Protein AF-A0A9X3EB49-F1 (afdb_monomer_lite)

pLDDT: mean 92.9, std 3.52, range [72.38, 97.44]

Structure (mmCIF, N/CA/C/O backbone):
data_AF-A0A9X3EB49-F1
#
_entry.id   AF-A0A9X3EB49-F1
#
loop_
_atom_site.group_PDB
_atom_site.id
_atom_site.type_symbol
_atom_site.label_atom_id
_atom_site.label_alt_id
_atom_site.label_comp_id
_atom_site.label_asym_id
_atom_site.label_entity_id
_atom_site.label_seq_id
_atom_site.pdbx_PDB_ins_code
_atom_site.Cartn_x
_atom_site.Cartn_y
_atom_site.Cartn_z
_atom_site.occupancy
_atom_site.B_iso_or_equiv
_atom_site.auth_seq_id
_atom_site.auth_comp_id
_atom_site.auth_asym_id
_atom_site.auth_atom_id
_atom_site.pdbx_PDB_model_num
ATOM 1 N N . PRO A 1 1 ? -6.414 12.477 1.030 1.00 72.38 1 PRO A N 1
ATOM 2 C CA . PRO A 1 1 ? -7.152 11.909 2.187 1.00 72.38 1 PRO A CA 1
ATOM 3 C C . PRO A 1 1 ? -8.423 12.687 2.570 1.00 72.38 1 PRO A C 1
ATOM 5 O O . PRO A 1 1 ? -9.474 12.078 2.720 1.00 72.38 1 PRO A O 1
ATOM 8 N N . MET A 1 2 ? -8.347 14.018 2.685 1.00 84.94 2 MET A N 1
ATOM 9 C CA . MET A 1 2 ? -9.433 14.827 3.262 1.00 84.94 2 MET A CA 1
ATOM 10 C C . MET A 1 2 ? -10.741 14.860 2.461 1.00 84.94 2 MET A C 1
ATOM 12 O O . MET A 1 2 ? -11.788 15.071 3.055 1.00 84.94 2 MET A O 1
ATOM 16 N N . LEU A 1 3 ? -10.712 14.618 1.144 1.00 89.56 3 LEU A N 1
ATOM 17 C CA . LEU A 1 3 ? -11.941 14.580 0.342 1.00 89.56 3 LEU A CA 1
ATOM 18 C C . LEU A 1 3 ? -12.892 13.471 0.822 1.00 89.56 3 LEU A C 1
ATOM 20 O O . LEU A 1 3 ? -14.030 13.758 1.171 1.00 89.56 3 LEU A O 1
ATOM 24 N N . PHE A 1 4 ? -12.393 12.234 0.948 1.00 90.50 4 PHE A N 1
ATOM 25 C CA . PHE A 1 4 ? -13.193 11.108 1.442 1.00 90.50 4 PHE A CA 1
ATOM 26 C C . PHE A 1 4 ? -13.648 11.320 2.891 1.00 90.50 4 PHE A C 1
ATOM 28 O O . PHE A 1 4 ? -14.783 11.012 3.231 1.00 90.50 4 PHE A O 1
ATOM 35 N N . ALA A 1 5 ? -12.785 11.889 3.739 1.00 91.56 5 ALA A N 1
ATOM 36 C CA . ALA A 1 5 ? -13.144 12.217 5.118 1.00 91.56 5 ALA A CA 1
ATOM 37 C C . ALA A 1 5 ? -14.300 13.233 5.195 1.00 91.56 5 ALA A C 1
ATOM 39 O O . ALA A 1 5 ? -15.168 13.107 6.054 1.00 91.56 5 ALA A O 1
ATOM 40 N N . ASN A 1 6 ? -14.330 14.213 4.288 1.00 93.75 6 ASN A N 1
ATOM 41 C CA . ASN A 1 6 ? -15.376 15.233 4.242 1.00 93.75 6 ASN A CA 1
ATOM 42 C C . ASN A 1 6 ? -16.693 14.696 3.661 1.00 93.75 6 ASN A C 1
ATOM 44 O O . ASN A 1 6 ? -17.760 15.047 4.154 1.00 93.75 6 ASN A O 1
ATOM 48 N N . GLU A 1 7 ? -16.632 13.850 2.630 1.00 96.56 7 GLU A N 1
ATOM 49 C CA . GLU A 1 7 ? -17.824 13.290 1.974 1.00 96.56 7 GLU A CA 1
ATOM 50 C C . GLU A 1 7 ? -18.439 12.122 2.761 1.00 96.56 7 GLU A C 1
ATOM 52 O O . GLU A 1 7 ? -19.658 11.964 2.795 1.00 96.56 7 GLU A O 1
ATOM 57 N N . PHE A 1 8 ? -17.608 11.326 3.440 1.00 95.44 8 PHE A N 1
ATOM 58 C CA . PHE A 1 8 ? -17.998 10.091 4.126 1.00 95.44 8 PHE A CA 1
ATOM 59 C C . PHE A 1 8 ? -17.550 10.080 5.594 1.00 95.44 8 PHE A C 1
ATOM 61 O O . PHE A 1 8 ? -17.034 9.080 6.099 1.00 95.44 8 PHE A O 1
ATOM 68 N N . GLY A 1 9 ? -17.775 11.187 6.307 1.00 94.88 9 GLY A N 1
ATOM 69 C CA . GLY A 1 9 ? -17.298 11.390 7.682 1.00 94.88 9 GLY A CA 1
ATOM 70 C C . GLY A 1 9 ? -17.713 10.311 8.691 1.00 94.88 9 GLY A C 1
ATOM 71 O O . GLY A 1 9 ? -16.947 9.999 9.598 1.00 94.88 9 GLY A O 1
ATOM 72 N N . GLY A 1 10 ? -18.888 9.694 8.518 1.00 96.06 10 GLY A N 1
ATOM 73 C CA . GLY A 1 10 ? -19.339 8.586 9.371 1.00 96.06 10 GLY A CA 1
ATOM 74 C C . GLY A 1 10 ? -18.550 7.292 9.153 1.00 96.06 10 GLY A C 1
ATOM 75 O O . GLY A 1 10 ? -18.142 6.650 10.113 1.00 96.06 10 GLY A O 1
ATOM 76 N N . VAL A 1 11 ? -18.276 6.927 7.895 1.00 93.75 11 VAL A N 1
ATOM 77 C CA . VAL A 1 11 ? -17.400 5.780 7.588 1.00 93.75 11 VAL A CA 1
ATOM 78 C C . VAL A 1 11 ? -15.999 6.079 8.104 1.00 93.75 11 VAL A C 1
ATOM 80 O O . VAL A 1 11 ? -15.405 5.265 8.800 1.00 93.75 11 VAL A O 1
ATOM 83 N N . TRP A 1 12 ? -15.514 7.294 7.844 1.00 93.19 12 TRP A N 1
ATOM 84 C CA . TRP A 1 12 ? -14.207 7.747 8.294 1.00 93.19 12 TRP A CA 1
ATOM 85 C C . TRP A 1 12 ? -14.016 7.646 9.808 1.00 93.19 12 TRP A C 1
ATOM 87 O O . TRP A 1 12 ? -12.952 7.209 10.250 1.00 93.19 12 TRP A O 1
ATOM 97 N N . SER A 1 13 ? -15.005 8.059 10.607 1.00 93.31 13 SER A N 1
ATOM 98 C CA . SER A 1 13 ? -14.904 8.035 12.070 1.00 93.31 13 SER A CA 1
ATOM 99 C C . SER A 1 13 ? -14.952 6.620 12.645 1.00 93.31 13 SER A C 1
ATOM 101 O O . SER A 1 13 ? -14.314 6.375 13.665 1.00 93.31 13 SER A O 1
ATOM 103 N N . LEU A 1 14 ? -15.645 5.694 11.976 1.00 94.06 14 LEU A N 1
ATOM 104 C CA . LEU A 1 14 ? -15.761 4.290 12.383 1.00 94.06 14 LEU A CA 1
ATOM 105 C C . LEU A 1 14 ? -14.614 3.402 11.873 1.00 94.06 14 LEU A C 1
ATOM 107 O O . LEU A 1 14 ? -14.406 2.316 12.403 1.00 94.06 14 LEU A O 1
ATOM 111 N N . SER A 1 15 ? -13.866 3.833 10.855 1.00 92.31 15 SER A N 1
ATOM 112 C CA . SER A 1 15 ? -12.709 3.093 10.343 1.00 92.31 15 SER A CA 1
ATOM 113 C C . SER A 1 15 ? -11.559 3.030 11.357 1.00 92.31 15 SER A C 1
ATOM 115 O O . SER A 1 15 ? -11.068 4.066 11.813 1.00 92.31 15 SER A O 1
ATOM 117 N N . HIS A 1 16 ? -11.052 1.823 11.620 1.00 92.50 16 HIS A N 1
ATOM 118 C CA . HIS A 1 16 ? -9.829 1.603 12.407 1.00 92.50 16 HIS A CA 1
ATOM 119 C C . HIS A 1 16 ? -8.546 1.757 11.577 1.00 92.50 16 HIS A C 1
ATOM 121 O O . HIS A 1 16 ? -7.534 2.233 12.088 1.00 92.50 16 HIS A O 1
ATOM 127 N N . SER A 1 17 ? -8.614 1.442 10.280 1.00 92.25 17 SER A N 1
ATOM 128 C CA . SER A 1 17 ? -7.525 1.638 9.322 1.00 92.25 17 SER A CA 1
ATOM 129 C C . SER A 1 17 ? -7.947 2.578 8.197 1.00 92.25 17 SER A C 1
ATOM 131 O O . SER A 1 17 ? -9.082 2.535 7.718 1.00 92.25 17 SER A O 1
ATOM 133 N N . ARG A 1 18 ? -7.028 3.455 7.785 1.00 93.06 18 ARG A N 1
ATOM 134 C CA . ARG A 1 18 ? -7.230 4.435 6.713 1.00 93.06 18 ARG A CA 1
ATOM 135 C C . ARG A 1 18 ? -6.006 4.405 5.819 1.00 93.06 18 ARG A C 1
ATOM 137 O O . ARG A 1 18 ? -4.934 4.855 6.218 1.00 93.06 18 ARG A O 1
ATOM 144 N N . GLU A 1 19 ? -6.165 3.882 4.612 1.00 93.88 19 GLU A N 1
ATOM 145 C CA . GLU A 1 19 ? -5.056 3.733 3.675 1.00 93.88 19 GLU A CA 1
ATOM 146 C C . GLU A 1 19 ? -5.396 4.271 2.286 1.00 93.88 19 GLU A C 1
ATOM 148 O O . GLU A 1 19 ? -6.555 4.312 1.874 1.00 93.88 19 GLU A O 1
ATOM 153 N N . ILE A 1 20 ? -4.365 4.686 1.551 1.00 94.25 20 ILE A N 1
ATOM 154 C CA . ILE A 1 20 ? -4.458 5.049 0.138 1.00 94.25 20 ILE A CA 1
ATOM 155 C C . ILE A 1 20 ? -3.416 4.237 -0.619 1.00 94.25 20 ILE A C 1
ATOM 157 O O . ILE A 1 20 ? -2.219 4.418 -0.398 1.00 94.25 20 ILE A O 1
ATOM 161 N N . HIS A 1 21 ? -3.857 3.389 -1.544 1.00 94.44 21 HIS A N 1
ATOM 162 C CA . HIS A 1 21 ? -2.967 2.614 -2.409 1.00 94.44 21 HIS A CA 1
ATOM 163 C C . HIS A 1 21 ? -2.890 3.264 -3.791 1.00 94.44 21 HIS A C 1
ATOM 165 O O . HIS A 1 21 ? -3.906 3.515 -4.438 1.00 94.44 21 HIS A O 1
ATOM 171 N N . LYS A 1 22 ? -1.674 3.590 -4.230 1.00 93.62 22 LYS A N 1
ATOM 172 C CA . LYS A 1 22 ? -1.387 4.321 -5.470 1.00 93.62 22 LYS A CA 1
ATOM 173 C C . LYS A 1 22 ? -0.411 3.513 -6.320 1.00 93.62 22 LYS A C 1
ATOM 175 O O . LYS A 1 22 ? 0.558 2.971 -5.801 1.00 93.62 22 LYS A O 1
ATOM 180 N N . GLY A 1 23 ? -0.647 3.467 -7.628 1.00 90.69 23 GLY A N 1
ATOM 181 C CA . GLY A 1 23 ? 0.261 2.880 -8.620 1.00 90.69 23 GLY A CA 1
ATOM 182 C C . GLY A 1 23 ? 0.877 3.958 -9.511 1.00 90.69 23 GLY A C 1
ATOM 183 O O . GLY A 1 23 ? 1.152 5.061 -9.048 1.00 90.69 23 GLY A O 1
ATOM 184 N N . HIS A 1 24 ? 1.052 3.668 -10.800 1.00 92.69 24 HIS A N 1
ATOM 185 C CA . HIS A 1 24 ? 1.510 4.605 -11.840 1.00 92.69 24 HIS A CA 1
ATOM 186 C C . HIS A 1 24 ? 3.007 4.954 -11.829 1.00 92.69 24 HIS A C 1
ATOM 188 O O . HIS A 1 24 ? 3.656 4.813 -12.856 1.00 92.69 24 HIS A O 1
ATOM 194 N N . PHE A 1 25 ? 3.591 5.356 -10.697 1.00 90.56 25 PHE A N 1
ATOM 195 C CA . PHE A 1 25 ? 5.004 5.774 -10.666 1.00 90.56 25 PHE A CA 1
ATOM 196 C C . PHE A 1 25 ? 6.013 4.623 -10.624 1.00 90.56 25 PHE A C 1
ATOM 198 O O . PHE A 1 25 ? 7.215 4.879 -10.621 1.00 90.56 25 PHE A O 1
ATOM 205 N N . HIS A 1 26 ? 5.531 3.378 -10.562 1.00 93.00 26 HIS A N 1
ATOM 206 C CA . HIS A 1 26 ? 6.351 2.166 -10.649 1.00 93.00 26 HIS A CA 1
ATOM 207 C C . HIS A 1 26 ? 7.530 2.160 -9.665 1.00 93.00 26 HIS A C 1
ATOM 209 O O . HIS A 1 26 ? 8.607 1.654 -9.971 1.00 93.00 26 HIS A O 1
ATOM 215 N N . LYS A 1 27 ? 7.327 2.742 -8.483 1.00 90.62 27 LYS A N 1
ATOM 216 C CA . LYS A 1 27 ? 8.292 2.805 -7.385 1.00 90.62 27 LYS A CA 1
ATOM 217 C C . LYS A 1 27 ? 7.565 2.558 -6.082 1.00 90.62 27 LYS A C 1
ATOM 219 O O . LYS A 1 27 ? 6.366 2.785 -6.017 1.00 90.62 27 LYS A O 1
ATOM 224 N N . GLU A 1 28 ? 8.290 2.174 -5.049 1.00 92.81 28 GLU A N 1
ATOM 225 C CA . GLU A 1 28 ? 7.703 1.940 -3.735 1.00 92.81 28 GLU A CA 1
ATOM 226 C C . GLU A 1 28 ? 7.951 3.128 -2.812 1.00 92.81 28 GLU A C 1
ATOM 228 O O . GLU A 1 28 ? 9.052 3.682 -2.766 1.00 92.81 28 GLU A O 1
ATOM 233 N N . LYS A 1 29 ? 6.907 3.559 -2.102 1.00 94.12 29 LYS A N 1
ATOM 234 C CA . LYS A 1 29 ? 7.010 4.575 -1.052 1.00 94.12 29 LYS A CA 1
ATOM 235 C C . LYS A 1 29 ? 5.810 4.490 -0.116 1.00 94.12 29 LYS A C 1
ATOM 237 O O . LYS A 1 29 ? 4.682 4.672 -0.563 1.00 94.12 29 LYS A O 1
ATOM 242 N N . THR A 1 30 ? 6.057 4.342 1.179 1.00 95.88 30 THR A N 1
ATOM 243 C CA . THR A 1 30 ? 5.009 4.400 2.207 1.00 95.88 30 THR A CA 1
ATOM 244 C 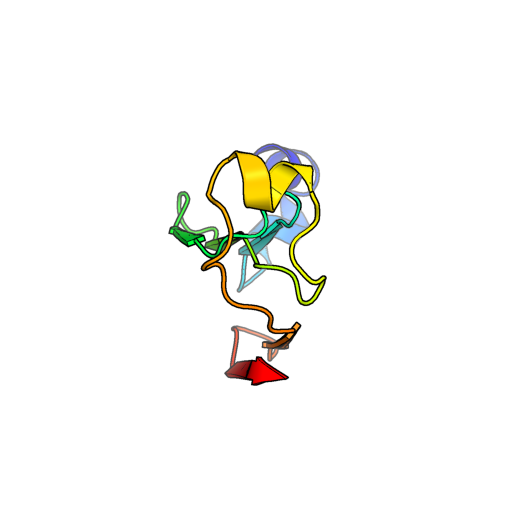C . THR A 1 30 ? 5.218 5.624 3.086 1.00 95.88 30 THR A C 1
ATOM 246 O O . THR A 1 30 ? 6.342 5.901 3.505 1.00 95.88 30 THR A O 1
ATOM 249 N N . VAL A 1 31 ? 4.153 6.392 3.321 1.00 96.56 31 VAL A N 1
ATOM 250 C CA . VAL A 1 31 ? 4.174 7.617 4.134 1.00 96.56 31 VAL A CA 1
ATOM 251 C C . VAL A 1 31 ? 2.922 7.671 5.003 1.00 96.56 31 VAL A C 1
ATOM 253 O O . VAL A 1 31 ? 1.838 7.342 4.524 1.00 96.56 31 VAL A O 1
ATOM 256 N N . ASP A 1 32 ? 3.067 8.114 6.251 1.00 94.88 32 ASP A N 1
ATOM 257 C CA . ASP A 1 32 ? 1.940 8.524 7.092 1.00 94.88 32 ASP A CA 1
ATOM 258 C C . ASP A 1 32 ? 1.574 9.985 6.781 1.00 94.88 32 ASP A C 1
ATOM 260 O O . ASP A 1 32 ? 2.397 10.892 6.921 1.00 94.88 32 ASP A O 1
ATOM 264 N N . GLU A 1 33 ? 0.344 10.207 6.324 1.00 92.88 33 GLU A N 1
ATOM 265 C CA . GLU A 1 33 ? -0.216 11.522 6.018 1.00 92.88 33 GLU A CA 1
ATOM 266 C C . GLU A 1 33 ? -1.329 11.877 7.016 1.00 92.88 33 GLU A C 1
ATOM 268 O O . GLU A 1 33 ? -2.507 11.951 6.659 1.00 92.88 33 GLU A O 1
ATOM 273 N N . GLY A 1 34 ? -0.954 12.095 8.279 1.00 89.00 34 GLY A N 1
ATOM 274 C CA . GLY A 1 34 ? -1.882 12.532 9.326 1.00 89.00 34 GLY A CA 1
ATOM 275 C C . GLY A 1 34 ? -2.795 11.408 9.813 1.00 89.00 34 GLY A C 1
ATOM 276 O O . GLY A 1 34 ? -4.004 11.603 9.937 1.00 89.00 34 GLY A O 1
ATOM 277 N N . GLY A 1 35 ? -2.225 10.225 10.056 1.00 90.19 35 GLY A N 1
ATOM 278 C CA . GLY A 1 35 ? -2.950 9.022 10.473 1.00 90.19 35 GLY A CA 1
ATOM 279 C C . GLY A 1 35 ? -3.575 8.246 9.312 1.00 90.19 35 GL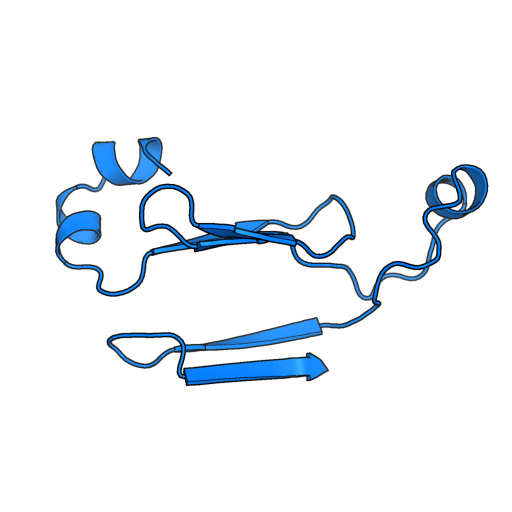Y A C 1
ATOM 280 O O . GLY A 1 35 ? -4.447 7.405 9.530 1.00 90.19 35 GLY A O 1
ATOM 281 N N . VAL A 1 36 ? -3.156 8.541 8.078 1.00 94.19 36 VAL A N 1
ATOM 282 C CA . VAL A 1 36 ? -3.547 7.818 6.863 1.00 94.19 36 VAL A CA 1
ATOM 283 C C . VAL A 1 36 ? -2.295 7.251 6.220 1.00 94.19 36 VAL A C 1
ATOM 285 O O . VAL A 1 36 ? -1.391 8.005 5.861 1.00 94.19 36 VAL A O 1
ATOM 288 N N . ILE A 1 37 ? -2.245 5.940 6.014 1.00 95.44 37 ILE A N 1
ATOM 289 C CA . ILE A 1 37 ? -1.096 5.303 5.370 1.00 95.44 37 ILE A CA 1
ATOM 290 C C . ILE A 1 37 ? -1.239 5.415 3.851 1.00 95.44 37 ILE A C 1
ATOM 292 O O . ILE A 1 37 ? -2.081 4.766 3.235 1.00 95.44 37 ILE A O 1
ATOM 296 N N . SER A 1 38 ? -0.407 6.234 3.211 1.00 95.69 38 SER A N 1
ATOM 297 C CA . SER A 1 38 ? -0.322 6.317 1.752 1.00 95.69 38 SER A CA 1
ATOM 298 C C . SER A 1 38 ? 0.774 5.380 1.244 1.00 95.69 38 SER A C 1
ATOM 300 O O . SER A 1 38 ? 1.959 5.686 1.391 1.00 95.69 38 SER A O 1
ATOM 302 N N . ARG A 1 39 ? 0.389 4.284 0.581 1.00 96.06 39 ARG A N 1
ATOM 303 C CA . ARG A 1 39 ? 1.298 3.344 -0.092 1.00 96.06 39 ARG A CA 1
ATOM 304 C C . ARG A 1 39 ? 1.318 3.612 -1.587 1.00 96.06 39 ARG A C 1
ATOM 306 O O . ARG A 1 39 ? 0.323 3.447 -2.285 1.00 96.06 39 ARG A O 1
ATOM 313 N N . GLN A 1 40 ? 2.470 4.013 -2.087 1.00 94.88 40 GLN A N 1
ATOM 314 C CA . GLN A 1 40 ? 2.809 3.967 -3.495 1.00 94.88 40 GLN A CA 1
ATOM 315 C C . GLN A 1 40 ? 3.431 2.593 -3.759 1.00 94.88 40 GLN A C 1
ATOM 317 O O . GLN A 1 40 ? 4.481 2.288 -3.199 1.00 94.88 40 GLN A O 1
ATOM 322 N N . LEU A 1 41 ? 2.772 1.779 -4.576 1.00 93.75 41 LEU A N 1
ATOM 323 C CA . LEU A 1 41 ? 3.214 0.438 -4.940 1.00 93.75 41 LEU A CA 1
ATOM 324 C C . LEU A 1 41 ? 3.999 0.466 -6.257 1.00 93.75 41 LEU A C 1
ATOM 326 O O . LEU A 1 41 ? 3.810 1.352 -7.107 1.00 93.75 41 LEU A O 1
ATOM 330 N N . GLY A 1 42 ? 4.890 -0.517 -6.397 1.00 92.12 42 GLY A N 1
ATOM 331 C CA . GLY A 1 42 ? 5.650 -0.788 -7.611 1.00 92.12 42 GLY A CA 1
ATOM 332 C C . GLY A 1 42 ? 4.787 -1.355 -8.744 1.00 92.12 42 GLY A C 1
ATOM 333 O O . GLY A 1 42 ? 3.577 -1.146 -8.814 1.00 92.12 42 GLY A O 1
ATOM 334 N N . THR A 1 43 ? 5.425 -2.055 -9.678 1.00 92.19 43 THR A N 1
ATOM 335 C CA . THR A 1 43 ? 4.730 -2.760 -10.764 1.00 92.19 43 THR A CA 1
ATOM 336 C C . THR A 1 43 ? 5.496 -4.017 -11.140 1.00 92.19 43 THR A C 1
ATOM 338 O O . THR A 1 43 ? 6.714 -3.956 -11.252 1.00 92.19 43 THR A O 1
ATOM 341 N N . VAL A 1 44 ? 4.810 -5.127 -11.418 1.00 93.88 44 VAL A N 1
ATOM 342 C CA . VAL A 1 44 ? 5.442 -6.336 -11.992 1.00 93.88 44 VAL A CA 1
ATOM 343 C C . VAL A 1 44 ? 5.800 -6.195 -13.462 1.00 93.88 44 VAL A C 1
ATOM 345 O O . VAL A 1 44 ? 6.562 -6.992 -14.007 1.00 93.88 44 VAL A O 1
ATOM 348 N N . LYS A 1 45 ? 5.245 -5.184 -14.132 1.00 92.94 45 LYS A N 1
ATOM 349 C CA . LYS A 1 45 ? 5.485 -4.959 -15.551 1.00 92.94 45 LYS A CA 1
ATOM 350 C C . LYS A 1 45 ? 6.993 -4.748 -15.802 1.00 92.94 45 LYS A C 1
ATOM 352 O O . LYS A 1 45 ? 7.608 -3.902 -15.140 1.00 92.94 45 LYS A O 1
ATOM 357 N N . PRO A 1 46 ? 7.592 -5.474 -16.769 1.00 93.31 46 PRO A N 1
ATOM 358 C CA . PRO A 1 46 ? 8.979 -5.258 -17.172 1.00 93.31 46 PRO A CA 1
ATOM 359 C C . PRO A 1 46 ? 9.224 -3.819 -17.627 1.00 93.31 46 PRO A C 1
ATOM 361 O O . PRO A 1 46 ? 8.310 -3.162 -18.126 1.00 93.31 46 PRO A O 1
ATOM 364 N N . ASN A 1 47 ? 10.464 -3.346 -17.500 1.00 94.88 47 ASN A N 1
ATOM 365 C CA . ASN A 1 47 ? 10.818 -1.992 -17.925 1.00 94.88 47 ASN A CA 1
ATOM 366 C C . ASN A 1 47 ? 10.529 -1.804 -19.423 1.00 94.88 47 ASN A C 1
ATOM 368 O O . ASN A 1 47 ? 10.956 -2.617 -20.246 1.00 94.88 47 ASN A O 1
ATOM 372 N N . ASP A 1 48 ? 9.819 -0.736 -19.784 1.00 94.44 48 ASP A N 1
ATOM 373 C CA . ASP A 1 48 ? 9.651 -0.355 -21.186 1.00 94.44 48 ASP A CA 1
ATOM 374 C C . ASP A 1 48 ? 10.802 0.531 -21.677 1.00 94.44 48 ASP A C 1
ATOM 376 O O . ASP A 1 48 ? 11.713 0.905 -20.936 1.00 94.44 48 ASP A O 1
ATOM 380 N N . LYS A 1 49 ? 10.765 0.876 -22.967 1.00 97.38 49 LYS A N 1
ATOM 381 C CA . LYS A 1 49 ? 11.786 1.725 -23.590 1.00 97.38 49 LYS A CA 1
ATOM 382 C C . LYS A 1 49 ? 11.911 3.087 -22.908 1.00 97.38 49 LYS A C 1
ATOM 384 O O . LYS A 1 49 ? 13.025 3.581 -22.777 1.00 97.38 49 LYS A O 1
ATOM 389 N N . TYR A 1 50 ? 10.801 3.685 -22.485 1.00 94.19 50 TYR A N 1
ATOM 390 C CA . TYR A 1 50 ? 10.807 4.994 -21.844 1.00 94.19 50 TYR A CA 1
ATOM 391 C C . TYR A 1 50 ? 11.494 4.920 -20.476 1.00 94.19 50 TYR A C 1
ATOM 393 O O . TYR A 1 50 ? 12.379 5.724 -20.187 1.00 94.19 50 TYR A O 1
ATOM 401 N N . GLU A 1 51 ? 11.176 3.911 -19.673 1.00 94.25 51 GLU A N 1
ATOM 402 C CA . GLU A 1 51 ? 11.812 3.678 -18.374 1.00 94.25 51 GLU A CA 1
ATOM 403 C C . GLU A 1 51 ? 13.308 3.375 -18.514 1.00 94.25 51 GLU A C 1
ATOM 405 O O . GLU A 1 51 ? 14.119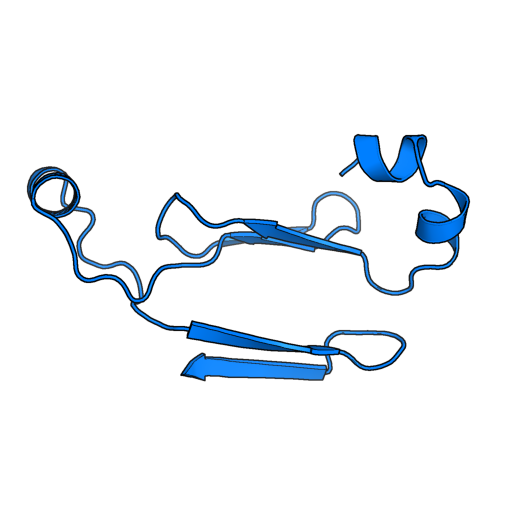 3.933 -17.774 1.00 94.25 51 GLU A O 1
ATOM 410 N N . ILE A 1 52 ? 13.691 2.552 -19.497 1.00 96.62 52 ILE A N 1
ATOM 411 C CA . ILE A 1 52 ? 15.098 2.231 -19.782 1.00 96.62 52 ILE A CA 1
ATOM 412 C C . ILE A 1 52 ? 15.874 3.489 -20.174 1.00 96.62 52 ILE A C 1
ATOM 414 O O . ILE A 1 52 ? 16.947 3.736 -19.627 1.00 96.62 52 ILE A O 1
ATOM 418 N N . MET A 1 53 ? 15.328 4.308 -21.075 1.00 97.44 53 MET A N 1
ATOM 419 C CA . MET A 1 53 ? 15.973 5.547 -21.521 1.00 97.44 53 MET A CA 1
ATOM 420 C C . MET A 1 53 ? 16.184 6.553 -20.384 1.00 97.44 53 MET A C 1
ATOM 422 O O . MET A 1 53 ? 17.161 7.294 -20.411 1.00 97.44 53 MET A O 1
ATOM 426 N N . ASN A 1 54 ? 15.301 6.567 -19.382 1.00 95.62 54 ASN A N 1
ATOM 427 C CA . ASN A 1 54 ? 15.405 7.451 -18.218 1.00 95.62 54 ASN A CA 1
ATOM 428 C C . ASN A 1 54 ? 16.161 6.819 -17.032 1.00 95.62 54 ASN A C 1
ATOM 430 O O . ASN A 1 54 ? 16.285 7.441 -15.978 1.00 95.62 54 ASN A O 1
ATOM 434 N N . GLY A 1 55 ? 16.663 5.588 -17.175 1.00 94.88 55 GLY A N 1
ATOM 435 C CA . GLY A 1 55 ? 17.384 4.878 -16.116 1.00 94.88 55 GLY A CA 1
ATOM 436 C C . GLY A 1 55 ? 16.501 4.367 -14.970 1.00 94.88 55 GLY A C 1
ATOM 437 O O . GLY A 1 55 ? 17.020 3.928 -13.946 1.00 94.88 55 GLY A O 1
ATOM 438 N N . TRP A 1 56 ? 15.175 4.367 -15.121 1.00 92.38 56 TRP A N 1
ATOM 439 C CA . TRP A 1 56 ? 14.219 3.890 -14.111 1.00 92.38 56 TRP A CA 1
ATOM 440 C C . TRP A 1 56 ? 14.036 2.375 -14.179 1.00 92.38 56 TRP A C 1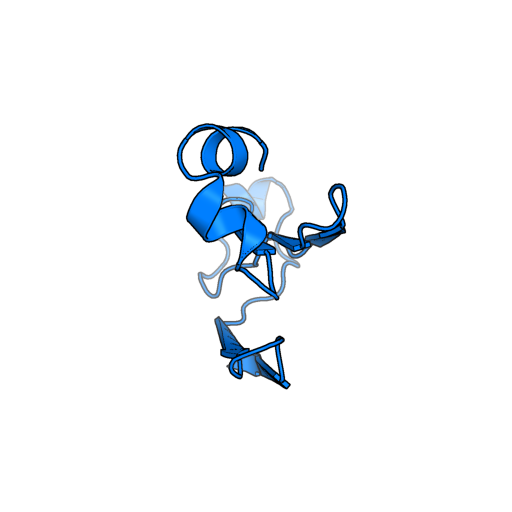
ATOM 442 O O . TRP A 1 56 ? 12.938 1.859 -14.357 1.00 92.38 56 TRP A O 1
ATOM 452 N N . THR A 1 57 ? 15.142 1.646 -14.074 1.00 91.69 57 THR A N 1
ATOM 453 C CA . THR A 1 57 ? 15.180 0.204 -14.355 1.00 91.69 57 THR A CA 1
ATOM 454 C C . THR A 1 57 ? 15.271 -0.669 -13.111 1.00 91.69 57 THR A C 1
ATOM 456 O O . THR A 1 57 ? 15.085 -1.880 -13.206 1.00 91.69 57 THR A O 1
ATOM 459 N N . LEU A 1 58 ? 15.530 -0.056 -11.955 1.00 90.06 58 LEU A N 1
ATOM 460 C CA . LEU A 1 58 ? 15.859 -0.742 -10.704 1.00 90.06 58 LEU A CA 1
ATOM 461 C C . LEU A 1 58 ? 14.674 -0.864 -9.741 1.00 90.06 58 LEU A C 1
ATOM 463 O O . LEU A 1 58 ? 14.856 -1.274 -8.597 1.00 90.06 58 LEU A O 1
ATOM 467 N N . SER A 1 59 ? 13.468 -0.470 -10.162 1.00 88.38 59 SER A N 1
ATOM 468 C CA . SER A 1 59 ? 12.300 -0.622 -9.304 1.00 88.38 59 SER A CA 1
ATOM 469 C C . SER A 1 59 ? 11.927 -2.088 -9.125 1.00 88.38 59 SER A C 1
ATOM 471 O O . SER A 1 59 ? 12.013 -2.889 -10.060 1.00 88.38 59 SER A O 1
ATOM 473 N N . LYS A 1 60 ? 11.505 -2.423 -7.905 1.00 88.25 60 LYS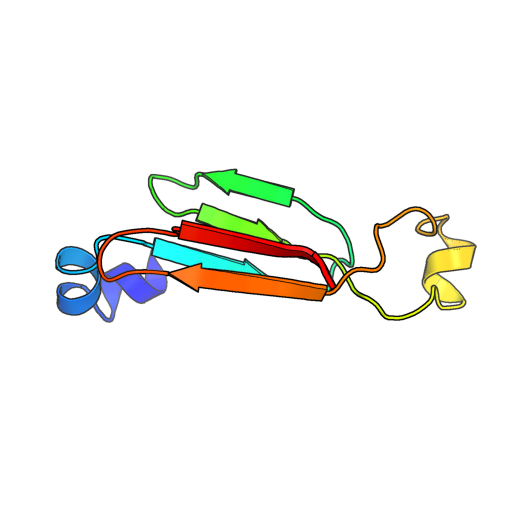 A N 1
ATOM 474 C CA . LYS A 1 60 ? 11.070 -3.765 -7.530 1.00 88.25 60 LYS A CA 1
ATOM 475 C C . LYS A 1 60 ? 9.862 -4.179 -8.378 1.00 88.25 60 LYS A C 1
ATOM 477 O O . LYS A 1 60 ? 8.936 -3.385 -8.574 1.00 88.25 60 LYS A O 1
ATOM 482 N N . LYS A 1 61 ? 9.906 -5.404 -8.910 1.00 90.88 61 LYS A N 1
ATOM 483 C CA . LYS A 1 61 ? 8.890 -5.959 -9.813 1.00 90.88 61 LYS A CA 1
ATOM 484 C C . LYS A 1 61 ? 8.069 -7.028 -9.106 1.00 90.88 61 LYS A C 1
ATOM 486 O O . LYS A 1 61 ? 8.191 -8.201 -9.428 1.00 90.88 61 LYS A O 1
ATOM 491 N N . GLU A 1 62 ? 7.267 -6.609 -8.135 1.00 90.50 62 GLU A N 1
ATOM 492 C CA . GLU A 1 62 ? 6.497 -7.515 -7.273 1.00 90.50 62 GLU A CA 1
ATOM 493 C C . GLU A 1 62 ? 5.020 -7.136 -7.204 1.00 90.50 62 GLU A C 1
ATOM 495 O O . GLU A 1 62 ? 4.646 -5.967 -7.377 1.00 90.50 62 GLU A O 1
ATOM 500 N N . LEU A 1 63 ? 4.185 -8.144 -6.955 1.00 90.50 63 LEU A N 1
ATOM 501 C CA . LEU A 1 63 ? 2.805 -7.964 -6.527 1.00 90.50 63 LEU A CA 1
ATOM 502 C C . LEU A 1 63 ? 2.728 -8.029 -5.004 1.00 90.50 63 LEU A C 1
ATOM 504 O O . LEU A 1 63 ? 3.470 -8.752 -4.346 1.00 90.50 63 LEU A O 1
ATOM 508 N N . TYR A 1 64 ? 1.771 -7.282 -4.465 1.00 92.56 64 TYR A N 1
ATOM 509 C CA . TYR A 1 64 ? 1.506 -7.208 -3.039 1.00 92.56 64 TYR A CA 1
ATOM 510 C C . TYR A 1 64 ? 0.082 -7.682 -2.773 1.00 92.56 64 TYR A C 1
ATOM 512 O O . TYR A 1 64 ? -0.857 -7.159 -3.379 1.00 92.56 64 TYR A O 1
ATOM 520 N N . ALA A 1 65 ? -0.088 -8.630 -1.853 1.00 94.56 65 ALA A N 1
ATOM 521 C CA . ALA A 1 65 ? -1.385 -8.916 -1.250 1.00 94.56 65 ALA A CA 1
ATOM 522 C C . ALA A 1 65 ? -1.385 -8.385 0.187 1.00 94.56 65 ALA A C 1
ATOM 524 O O . ALA A 1 65 ? -0.546 -8.767 1.001 1.00 94.56 65 ALA A O 1
ATOM 525 N N . LEU A 1 66 ? -2.313 -7.476 0.479 1.00 94.88 66 LEU A N 1
ATOM 526 C CA . LEU A 1 66 ? -2.451 -6.843 1.786 1.00 94.88 66 LEU A CA 1
ATOM 527 C C . LEU A 1 66 ? -3.648 -7.458 2.501 1.00 94.88 66 LEU A C 1
ATOM 529 O O . LEU A 1 66 ? -4.782 -7.347 2.033 1.00 94.88 66 LEU A O 1
ATOM 533 N N . GLU A 1 67 ? -3.383 -8.126 3.616 1.00 96.25 67 GLU A N 1
ATOM 534 C CA . GLU A 1 67 ? -4.395 -8.807 4.410 1.00 96.25 67 GLU A CA 1
ATOM 535 C C . GLU A 1 67 ? -4.724 -7.981 5.649 1.00 96.25 67 GLU A C 1
ATOM 537 O O . GLU A 1 67 ? -3.835 -7.618 6.425 1.00 96.25 67 GLU A O 1
ATOM 542 N N . TYR A 1 68 ? -6.010 -7.698 5.833 1.00 94.81 68 TYR A N 1
ATOM 543 C CA . TYR A 1 68 ? -6.530 -6.907 6.941 1.00 94.81 68 TYR A CA 1
ATOM 544 C C . TYR A 1 68 ? -7.477 -7.756 7.783 1.00 94.81 68 TYR A C 1
ATOM 546 O O . TYR A 1 68 ? -8.304 -8.488 7.236 1.00 94.81 68 TYR A O 1
ATOM 554 N N . ASP A 1 69 ? -7.385 -7.613 9.104 1.00 94.50 69 ASP A N 1
ATOM 555 C CA . ASP A 1 69 ? -8.478 -7.986 10.000 1.00 94.50 69 ASP A CA 1
ATOM 556 C C . ASP A 1 69 ? -9.466 -6.807 10.144 1.00 94.50 69 ASP A C 1
ATOM 558 O O . ASP A 1 69 ? -9.452 -5.861 9.349 1.00 94.50 69 ASP A O 1
ATOM 562 N N . SER A 1 70 ? -10.367 -6.854 11.129 1.00 89.75 70 SER A N 1
ATOM 563 C CA . SER A 1 70 ? -11.341 -5.775 11.361 1.00 89.75 70 SER A CA 1
ATOM 564 C C . SER A 1 70 ? -10.718 -4.447 11.807 1.00 89.75 70 SER A C 1
ATOM 566 O O . SER A 1 70 ? -11.388 -3.409 11.758 1.00 89.75 70 SER A O 1
AT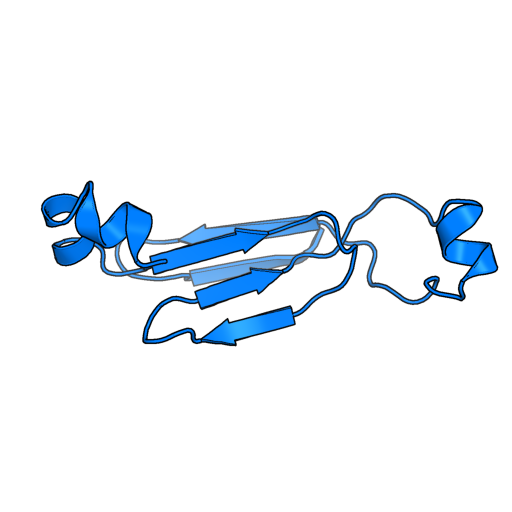OM 568 N N . ASP A 1 71 ? -9.459 -4.467 12.242 1.00 88.62 71 ASP A N 1
ATOM 569 C CA . ASP A 1 71 ? -8.825 -3.374 12.967 1.00 88.62 71 ASP A CA 1
ATOM 570 C C . ASP A 1 71 ? -7.592 -2.834 12.229 1.00 88.62 71 ASP A C 1
ATOM 572 O O . ASP A 1 71 ? -7.365 -1.621 12.200 1.00 88.62 71 ASP A O 1
ATOM 576 N N . LYS A 1 72 ? -6.777 -3.705 11.623 1.00 91.50 72 LYS A N 1
ATOM 577 C CA . LYS A 1 72 ? -5.459 -3.357 11.077 1.00 91.50 72 LYS A CA 1
ATOM 578 C C . LYS A 1 72 ? -4.981 -4.299 9.970 1.00 91.50 72 LYS A C 1
ATOM 580 O O . LYS A 1 72 ? -5.510 -5.383 9.748 1.00 91.50 72 LYS A O 1
ATOM 585 N N . LEU A 1 73 ? -3.911 -3.875 9.296 1.00 94.25 73 LEU A N 1
ATOM 586 C CA . LEU A 1 73 ? -3.121 -4.752 8.435 1.00 94.25 73 LEU A CA 1
ATOM 587 C C . LEU A 1 73 ? -2.450 -5.830 9.298 1.00 94.25 73 LEU A C 1
ATOM 589 O O . LEU A 1 73 ? -1.762 -5.503 10.270 1.00 94.25 73 LEU A O 1
ATOM 593 N N . VAL A 1 74 ? -2.630 -7.094 8.929 1.00 97.00 74 VAL A N 1
ATOM 594 C CA . VAL A 1 74 ? -2.072 -8.249 9.647 1.00 97.00 74 VAL A CA 1
ATOM 595 C C . VAL A 1 74 ? -0.965 -8.949 8.873 1.00 97.00 74 VAL A C 1
ATOM 597 O O . VAL A 1 74 ? -0.058 -9.497 9.498 1.00 97.00 74 VAL A O 1
ATOM 600 N N . ALA A 1 75 ? -0.987 -8.888 7.540 1.00 96.81 75 ALA A N 1
ATOM 601 C CA . ALA A 1 75 ? 0.072 -9.444 6.708 1.00 96.81 75 ALA A CA 1
ATOM 602 C C . ALA A 1 75 ? 0.253 -8.670 5.395 1.00 96.81 75 ALA A C 1
ATOM 604 O O . ALA A 1 75 ? -0.698 -8.145 4.813 1.00 96.81 75 ALA A O 1
ATOM 605 N N . GLU A 1 76 ? 1.501 -8.630 4.931 1.00 95.38 76 GLU A N 1
ATOM 606 C CA . GLU A 1 76 ? 1.898 -8.163 3.604 1.00 95.38 76 GLU A CA 1
ATOM 607 C C . GLU A 1 76 ? 2.598 -9.330 2.900 1.00 95.38 76 GLU A C 1
ATOM 609 O O . GLU A 1 76 ? 3.645 -9.805 3.344 1.00 95.38 76 GLU A O 1
ATOM 614 N N . TRP A 1 77 ? 1.981 -9.832 1.833 1.00 95.69 77 TRP A N 1
ATOM 615 C CA . TRP A 1 77 ? 2.487 -10.954 1.050 1.00 95.69 77 TRP A CA 1
ATOM 616 C C . TRP A 1 77 ? 3.123 -10.441 -0.241 1.00 95.69 77 TRP A C 1
ATOM 618 O O . TRP A 1 77 ? 2.498 -9.669 -0.970 1.00 95.69 77 TRP A O 1
ATOM 628 N N . HIS A 1 78 ? 4.335 -10.910 -0.533 1.00 92.62 78 HIS A N 1
ATOM 629 C CA . HIS A 1 78 ? 5.088 -10.574 -1.741 1.00 92.62 78 HIS A CA 1
ATOM 630 C C . HIS A 1 78 ? 5.009 -11.740 -2.730 1.00 92.62 78 HIS A C 1
ATOM 632 O O . HIS A 1 78 ? 5.365 -12.866 -2.369 1.00 92.62 78 HIS A O 1
ATOM 638 N N . VAL A 1 79 ? 4.525 -11.473 -3.946 1.00 83.38 79 VAL A N 1
ATOM 639 C CA . VAL A 1 79 ? 4.291 -12.469 -5.010 1.00 83.38 79 VAL A CA 1
ATOM 640 C C . VAL A 1 79 ? 5.117 -12.150 -6.248 1.00 83.38 79 VAL A C 1
ATOM 642 O O . VAL A 1 79 ? 5.123 -10.965 -6.668 1.00 83.38 79 VAL A O 1
#

Foldseek 3Di:
DVVCCVVPVVCVVQALAAEAEAEDVQAWDWDDDPRYIYTYDHALDADDPVCVVVVVHPHDNWDWDFDDDRHGTDDIDTD

Radius of gyration: 15.54 Å; chains: 1; bounding box: 37×28×37 Å

Organism: NCBI:txid2766470

Sequence (79 aa):
PMLFANEFGGVWSLSHSREIHKGHFHKEKTVDEGGVISRQLGTVKPNDKYEIMNGWTLSKKELYALEYDSDKLVAEWHV

Secondary structure (DSSP, 8-state):
-HHHHHHSHHHHHH-S--EEEE-SS-S-EEEESSS-EEEE----SPP-HHHHHTT---S----EEEEE-SSSEEEEEE-